Protein AF-A0AAU5L999-F1 (afdb_monomer_lite)

Sequence (104 aa):
MTNATIAAFVQALCGEKRGVDVAYRYWCGECSSRTAWLGESEGERQQVEHYAKRHPGIPPGGQVEVGRRLDAGRGWLAPAAAALVLLIVVVAVVAVVAVVTRYR

pLDDT: mean 78.15, std 15.19, range [43.97, 93.44]

Foldseek 3Di:
DDPVVVVVVVVLLVPDPPPQPKWKKWAAPVDRDIDDRHPPVVRVVVQVVCCVVPPNPDPGDTDMDIDTPPVPPPPPPSVVVVVVVVVVVVVVVVVVVVVVVVVD

Secondary structure (DSSP, 8-state):
--HHHHHHHHHHHT------EEEEEEBPSSSS-B--SB-HHHHHHHHHHHHHHHSTTPPP---EEEEEE--TTSTTHHHHHHHHHHHHHHHHHHHHHHHHHH--

Structure (mmCIF, N/CA/C/O backbone):
data_AF-A0AAU5L999-F1
#
_entry.id   AF-A0AAU5L999-F1
#
loop_
_atom_site.group_PDB
_atom_site.id
_atom_site.type_symbol
_atom_site.label_atom_id
_atom_site.label_alt_id
_atom_site.label_comp_id
_atom_site.label_asym_id
_atom_site.label_entity_id
_atom_site.label_seq_id
_atom_site.pdbx_PDB_ins_code
_atom_site.Cartn_x
_atom_site.Cartn_y
_atom_site.Cartn_z
_atom_site.occupancy
_atom_site.B_iso_or_equiv
_atom_site.auth_seq_id
_atom_site.auth_comp_id
_atom_site.auth_asym_id
_atom_site.auth_atom_id
_atom_site.pdbx_PDB_model_num
ATOM 1 N N . MET A 1 1 ? 38.661 1.573 -21.862 1.00 49.78 1 MET A N 1
ATOM 2 C CA . MET A 1 1 ? 37.313 1.605 -21.254 1.00 49.78 1 MET A CA 1
ATOM 3 C C . MET A 1 1 ? 37.306 0.524 -20.189 1.00 49.78 1 MET A C 1
ATOM 5 O O . MET A 1 1 ? 37.479 -0.636 -20.529 1.00 49.78 1 MET A O 1
ATOM 9 N N . THR A 1 2 ? 37.358 0.910 -18.917 1.00 53.41 2 THR A N 1
ATOM 10 C CA . THR A 1 2 ? 37.724 0.016 -17.809 1.00 53.41 2 THR A CA 1
ATOM 11 C C . THR A 1 2 ? 36.579 -0.931 -17.442 1.00 53.41 2 THR A C 1
ATOM 13 O O . THR A 1 2 ? 35.407 -0.589 -17.595 1.00 53.41 2 THR A O 1
ATOM 16 N N . ASN A 1 3 ? 36.917 -2.107 -16.898 1.00 61.62 3 ASN A N 1
ATOM 17 C CA . ASN A 1 3 ? 35.965 -3.088 -16.350 1.00 61.62 3 ASN A CA 1
ATOM 18 C C . ASN A 1 3 ? 34.938 -2.466 -15.382 1.00 61.62 3 ASN A C 1
ATOM 20 O O . ASN A 1 3 ? 33.831 -2.979 -15.246 1.00 61.62 3 ASN A O 1
ATOM 24 N N . ALA A 1 4 ? 35.275 -1.331 -14.763 1.00 62.22 4 ALA A N 1
ATOM 25 C CA . ALA A 1 4 ? 34.388 -0.55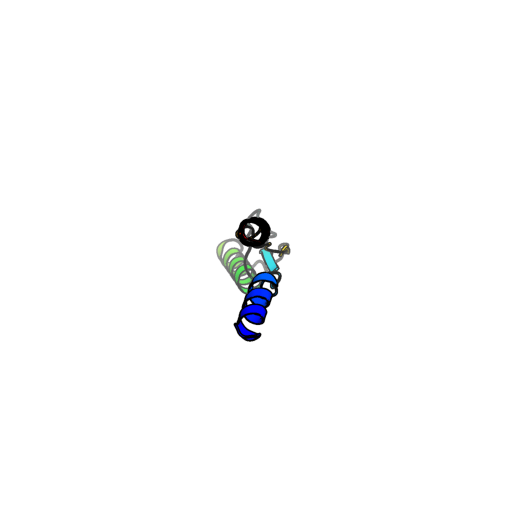5 -13.903 1.00 62.22 4 ALA A CA 1
ATOM 26 C C . ALA A 1 4 ? 33.154 0.011 -14.635 1.00 62.22 4 ALA A C 1
ATOM 28 O O . ALA A 1 4 ? 32.068 0.022 -14.065 1.00 62.22 4 ALA A O 1
ATOM 29 N N . THR A 1 5 ? 33.276 0.434 -15.899 1.00 67.12 5 THR A N 1
ATOM 30 C CA . THR A 1 5 ? 32.142 0.971 -16.675 1.00 67.12 5 THR A CA 1
ATOM 31 C C . THR A 1 5 ? 31.154 -0.132 -17.052 1.00 67.12 5 THR A C 1
ATOM 33 O O . THR A 1 5 ? 29.944 0.065 -16.974 1.00 67.12 5 THR A O 1
ATOM 36 N N . ILE A 1 6 ? 31.665 -1.317 -17.403 1.00 61.84 6 ILE A N 1
ATOM 37 C CA . ILE A 1 6 ? 30.838 -2.495 -17.697 1.00 61.84 6 ILE A CA 1
ATOM 38 C C . ILE A 1 6 ? 30.167 -2.994 -16.412 1.00 61.84 6 ILE A C 1
ATOM 40 O O . ILE A 1 6 ? 28.977 -3.287 -16.426 1.00 61.84 6 ILE A O 1
ATOM 44 N N . ALA A 1 7 ? 30.885 -3.019 -15.285 1.00 58.06 7 ALA A N 1
ATOM 45 C CA . ALA A 1 7 ? 30.323 -3.403 -13.990 1.00 58.06 7 ALA A CA 1
ATOM 46 C C . ALA A 1 7 ? 29.201 -2.455 -13.529 1.00 58.06 7 ALA A C 1
ATOM 48 O O . ALA A 1 7 ? 28.155 -2.927 -13.087 1.00 58.06 7 ALA A O 1
ATOM 49 N N . ALA A 1 8 ? 29.371 -1.140 -13.700 1.00 60.41 8 ALA A N 1
ATOM 50 C CA . ALA A 1 8 ? 28.335 -0.152 -13.396 1.00 60.41 8 ALA A CA 1
ATOM 51 C C . ALA A 1 8 ? 27.107 -0.297 -14.315 1.00 60.41 8 ALA A C 1
ATOM 53 O O . ALA A 1 8 ? 25.971 -0.183 -13.857 1.00 60.41 8 ALA A O 1
ATOM 54 N N . PHE A 1 9 ? 27.318 -0.614 -15.597 1.00 63.56 9 PHE A N 1
ATOM 55 C CA . PHE A 1 9 ? 26.234 -0.897 -16.539 1.00 63.56 9 PHE A CA 1
ATOM 56 C C . PHE A 1 9 ? 25.476 -2.182 -16.172 1.00 63.56 9 PHE A C 1
ATOM 58 O O . PHE A 1 9 ? 24.249 -2.196 -16.163 1.00 63.56 9 PHE A O 1
ATOM 65 N N . VAL A 1 10 ? 26.185 -3.243 -15.778 1.00 63.50 10 VAL A N 1
ATOM 66 C CA . VAL A 1 10 ? 25.569 -4.493 -15.304 1.00 63.50 10 VAL A CA 1
ATOM 67 C C . VAL A 1 10 ? 24.812 -4.280 -13.990 1.00 63.50 10 VAL A C 1
ATOM 69 O O . VAL A 1 10 ? 23.719 -4.812 -13.839 1.00 63.50 10 VAL A O 1
ATOM 72 N N . GLN A 1 11 ? 25.319 -3.461 -13.065 1.00 62.66 11 GLN A N 1
ATOM 73 C CA . GLN A 1 11 ? 24.592 -3.089 -11.842 1.00 62.66 11 GLN A CA 1
ATOM 74 C C . GLN A 1 11 ? 23.332 -2.264 -12.139 1.00 62.66 11 GLN A C 1
ATOM 76 O O . GLN A 1 11 ? 22.303 -2.489 -11.506 1.00 62.66 11 GLN A O 1
ATOM 81 N N . ALA A 1 12 ? 23.375 -1.380 -13.140 1.00 58.81 12 ALA A N 1
ATOM 82 C CA . ALA A 1 12 ? 22.200 -0.643 -13.606 1.00 58.81 12 ALA A CA 1
ATOM 83 C C . ALA A 1 12 ? 21.150 -1.555 -14.278 1.00 58.81 12 ALA A C 1
ATOM 85 O O . ALA A 1 12 ? 19.952 -1.302 -14.155 1.00 58.81 12 ALA A O 1
ATOM 86 N N . LEU A 1 13 ? 21.577 -2.631 -14.952 1.00 60.56 13 LEU A N 1
ATOM 87 C CA . LEU A 1 13 ? 20.689 -3.633 -15.559 1.00 60.56 13 LEU A CA 1
ATOM 88 C C . LEU A 1 13 ? 20.130 -4.642 -14.547 1.00 60.56 13 LEU A C 1
ATOM 90 O O . LEU A 1 13 ? 18.973 -5.042 -14.655 1.00 60.56 13 LEU A O 1
ATOM 94 N N . CYS A 1 14 ? 20.914 -5.022 -13.538 1.00 55.16 14 CYS A N 1
ATOM 95 C CA . CYS A 1 14 ? 20.515 -5.947 -12.473 1.00 55.16 14 CYS A CA 1
ATOM 96 C C . CYS A 1 14 ? 19.656 -5.296 -11.384 1.00 55.16 14 CYS A C 1
ATOM 98 O O . CYS A 1 14 ? 19.595 -5.844 -10.286 1.00 55.16 14 CYS A O 1
ATOM 100 N N . GLY A 1 15 ? 19.005 -4.171 -11.715 1.00 48.38 15 GLY A N 1
ATOM 101 C CA . GLY A 1 15 ? 17.873 -3.563 -11.024 1.00 48.38 15 GLY A CA 1
ATOM 102 C C . GLY A 1 15 ? 17.792 -3.910 -9.549 1.00 48.38 15 GLY A C 1
ATOM 103 O O . GLY A 1 15 ? 17.256 -4.966 -9.217 1.00 48.38 15 GLY A O 1
ATOM 104 N N . GLU A 1 16 ? 18.327 -3.001 -8.725 1.00 50.75 16 GLU A N 1
ATOM 105 C CA . GLU A 1 16 ? 18.056 -2.808 -7.298 1.00 50.75 16 GLU A CA 1
ATOM 106 C C . GLU A 1 16 ? 17.108 -3.860 -6.731 1.00 50.75 16 GLU A C 1
ATOM 108 O O . GLU A 1 16 ? 15.937 -3.897 -7.120 1.00 50.75 16 GLU A O 1
ATOM 113 N N . LYS A 1 17 ? 17.622 -4.716 -5.837 1.00 43.97 17 LYS A N 1
ATOM 114 C CA . LYS A 1 17 ? 16.831 -5.700 -5.096 1.00 43.97 17 LYS A CA 1
ATOM 115 C C . LYS A 1 17 ? 15.519 -5.046 -4.679 1.00 43.97 17 LYS A C 1
ATOM 117 O O . LYS A 1 17 ? 15.504 -4.266 -3.734 1.00 43.97 17 LYS A O 1
ATOM 122 N N . ARG A 1 18 ? 14.439 -5.335 -5.410 1.00 47.62 18 ARG A N 1
ATOM 123 C CA . ARG A 1 18 ? 13.116 -4.822 -5.078 1.00 47.62 18 ARG A CA 1
ATOM 124 C C . ARG A 1 18 ? 12.761 -5.470 -3.757 1.00 47.62 18 ARG A C 1
ATOM 126 O O . ARG A 1 18 ? 12.371 -6.638 -3.725 1.00 47.62 18 ARG A O 1
ATOM 133 N N . GLY A 1 19 ? 12.984 -4.728 -2.674 1.00 45.47 19 GLY A N 1
ATOM 134 C CA . GLY A 1 19 ? 12.293 -4.965 -1.427 1.00 45.47 19 GLY A CA 1
ATOM 135 C C . GLY A 1 19 ? 10.828 -5.061 -1.803 1.00 45.47 19 GLY A C 1
ATOM 136 O O . GLY A 1 19 ? 10.280 -4.174 -2.450 1.00 45.47 19 GLY A O 1
ATOM 137 N N . VAL A 1 20 ? 10.232 -6.216 -1.548 1.00 55.03 20 VAL A N 1
ATOM 138 C CA . VAL A 1 20 ? 8.790 -6.334 -1.650 1.00 55.03 20 VAL A CA 1
ATOM 139 C C . VAL A 1 20 ? 8.258 -5.429 -0.551 1.00 55.03 20 VAL A C 1
ATOM 141 O O . VAL A 1 20 ? 8.307 -5.819 0.613 1.00 55.03 20 VAL A O 1
ATOM 144 N N . ASP A 1 21 ? 7.806 -4.229 -0.904 1.00 70.44 21 ASP A N 1
ATOM 145 C CA . ASP A 1 21 ? 7.165 -3.352 0.066 1.00 70.44 21 ASP A CA 1
ATOM 146 C C . ASP A 1 21 ? 5.837 -3.998 0.458 1.00 70.44 21 ASP A C 1
ATOM 148 O O . ASP A 1 21 ? 4.861 -4.037 -0.300 1.00 70.44 21 ASP A O 1
ATOM 152 N N . VAL A 1 22 ? 5.833 -4.611 1.638 1.00 81.06 22 VAL A N 1
ATOM 153 C CA . VAL A 1 22 ? 4.635 -5.183 2.240 1.00 81.06 22 VAL A CA 1
ATOM 154 C C . VAL A 1 22 ? 3.787 -4.022 2.742 1.00 81.06 22 VAL A C 1
ATOM 156 O O . VAL A 1 22 ? 4.259 -3.158 3.478 1.00 81.06 22 VAL A O 1
ATOM 159 N N . ALA A 1 23 ? 2.532 -3.990 2.315 1.00 89.00 23 ALA A N 1
ATOM 160 C CA . ALA A 1 23 ? 1.555 -3.008 2.741 1.00 89.00 23 ALA A CA 1
ATOM 161 C C . ALA A 1 23 ? 0.400 -3.706 3.454 1.00 89.00 23 ALA A C 1
ATOM 163 O O . ALA A 1 23 ? -0.041 -4.788 3.073 1.00 89.00 23 ALA A O 1
ATOM 164 N N . TYR A 1 24 ? -0.119 -3.035 4.466 1.00 89.69 24 TYR A N 1
ATOM 165 C CA . TYR A 1 24 ? -1.163 -3.507 5.349 1.00 89.69 24 TYR A CA 1
ATOM 166 C C . TYR A 1 24 ? -2.392 -2.625 5.174 1.00 89.69 24 TYR A C 1
ATOM 168 O O . TYR A 1 24 ? -2.297 -1.414 4.932 1.00 89.69 24 TYR A O 1
ATOM 176 N N . ARG A 1 25 ? -3.562 -3.241 5.279 1.00 90.94 25 ARG A N 1
ATOM 177 C CA . ARG A 1 25 ? -4.852 -2.560 5.274 1.00 90.94 25 ARG A CA 1
ATOM 178 C C . ARG A 1 25 ? -5.682 -3.099 6.426 1.00 90.94 25 ARG A C 1
ATOM 180 O O . ARG A 1 25 ? -5.997 -4.283 6.473 1.00 90.94 25 ARG A O 1
ATOM 187 N N . TYR A 1 26 ? -6.054 -2.207 7.328 1.00 91.12 26 TYR A N 1
ATOM 188 C CA . TYR A 1 26 ? -6.802 -2.532 8.531 1.00 91.12 26 TYR A CA 1
ATOM 189 C C . TYR A 1 26 ? -8.272 -2.192 8.315 1.00 91.12 26 TYR A 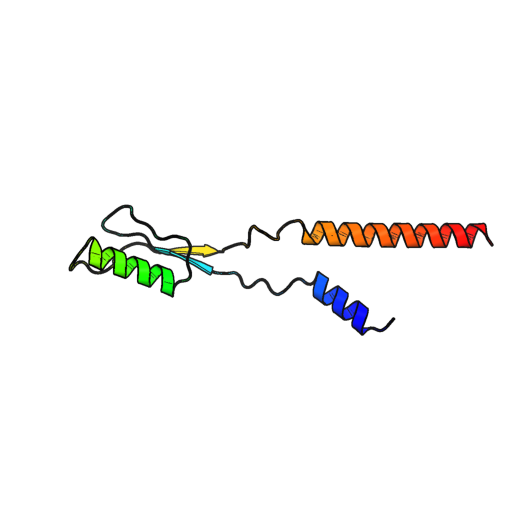C 1
ATOM 191 O O . TYR A 1 26 ? -8.612 -1.090 7.874 1.00 91.12 26 TYR A O 1
ATOM 199 N N . TRP A 1 27 ? -9.143 -3.141 8.625 1.00 92.62 27 TRP A N 1
ATOM 200 C CA . TRP A 1 27 ? -10.591 -2.991 8.617 1.00 92.62 27 TRP A CA 1
ATOM 201 C C . TRP A 1 27 ? -11.090 -2.736 10.031 1.00 92.62 27 TRP A C 1
ATOM 203 O O . TRP A 1 27 ? -10.530 -3.247 10.999 1.00 92.62 27 TRP A O 1
ATOM 213 N N . CYS A 1 28 ? -12.147 -1.946 10.168 1.00 92.44 28 CYS A N 1
ATOM 214 C CA . CYS A 1 28 ? -12.881 -1.856 11.421 1.00 92.44 28 CYS A CA 1
ATOM 215 C C . CYS A 1 28 ? -13.833 -3.059 11.540 1.00 92.44 28 CYS A C 1
ATOM 217 O O . CYS A 1 28 ? -14.434 -3.475 10.552 1.00 92.44 28 CYS A O 1
ATOM 219 N N . GLY A 1 29 ? -13.939 -3.651 12.733 1.00 89.25 29 GLY A N 1
ATOM 220 C CA . GLY A 1 29 ? -14.875 -4.752 12.997 1.00 89.25 29 GLY A CA 1
ATOM 221 C C . GLY A 1 29 ? -16.312 -4.272 13.216 1.00 89.25 29 GLY A C 1
ATOM 222 O O . GLY A 1 29 ? -17.254 -5.001 12.931 1.00 89.25 29 GLY A O 1
ATOM 223 N N . GLU A 1 30 ? -16.473 -3.023 13.658 1.00 90.00 30 GLU A N 1
ATOM 224 C CA . GLU A 1 30 ? -17.770 -2.437 14.025 1.00 90.00 30 GLU A CA 1
ATOM 225 C C . GLU A 1 30 ? -18.418 -1.638 12.885 1.00 90.00 30 GLU A C 1
ATOM 227 O O . GLU A 1 30 ? -19.617 -1.358 12.896 1.00 90.00 30 GLU A O 1
ATOM 232 N N . CYS A 1 31 ? -17.634 -1.224 11.888 1.00 88.44 31 CYS A N 1
ATOM 233 C CA . CYS A 1 31 ? -18.134 -0.494 10.730 1.00 88.44 31 CYS A CA 1
ATOM 234 C C . CYS A 1 31 ? -17.319 -0.805 9.472 1.00 88.44 31 CYS A C 1
ATOM 236 O O . CYS A 1 31 ? -16.205 -1.307 9.534 1.00 88.44 31 CYS A O 1
ATOM 238 N N . SER A 1 32 ? -17.831 -0.432 8.300 1.00 87.31 32 SER A N 1
ATOM 239 C CA . SER A 1 32 ? -17.165 -0.671 7.010 1.00 87.31 32 SER A CA 1
ATOM 240 C C . SER A 1 32 ? -15.974 0.264 6.723 1.00 87.31 32 SER A C 1
ATOM 242 O O . SER A 1 32 ? -15.586 0.436 5.565 1.00 87.31 32 SER A O 1
ATOM 244 N N . SER A 1 33 ? -15.426 0.927 7.746 1.00 88.31 33 SER A N 1
ATOM 245 C CA . SER A 1 33 ? -14.246 1.787 7.616 1.00 88.31 33 SER A CA 1
ATOM 246 C C . SER A 1 33 ? -12.989 0.942 7.414 1.00 88.31 33 SER A C 1
ATOM 248 O O . SER A 1 33 ? -12.824 -0.103 8.042 1.00 88.31 33 SER A O 1
ATOM 250 N N . ARG A 1 34 ? -12.082 1.409 6.552 1.00 90.31 34 ARG A N 1
ATOM 251 C CA . ARG A 1 34 ? -10.813 0.736 6.248 1.00 90.31 34 ARG A CA 1
ATOM 252 C C . ARG A 1 34 ? -9.700 1.742 5.985 1.00 90.31 34 ARG A C 1
ATOM 254 O O . ARG A 1 34 ? -9.952 2.792 5.390 1.00 90.31 34 ARG A O 1
ATOM 261 N N . THR A 1 35 ? -8.478 1.418 6.397 1.00 89.50 35 THR A N 1
ATOM 262 C CA . THR A 1 35 ? -7.305 2.270 6.160 1.00 89.50 35 THR A CA 1
ATOM 263 C C . THR A 1 35 ? -6.850 2.198 4.701 1.00 89.50 35 THR A C 1
ATOM 265 O O . THR A 1 35 ? -7.168 1.265 3.953 1.00 89.50 35 THR A O 1
ATOM 268 N N . ALA A 1 36 ? -6.059 3.183 4.272 1.00 88.25 36 ALA A N 1
ATOM 269 C CA . ALA A 1 36 ? -5.290 3.047 3.040 1.00 88.25 36 ALA A CA 1
ATOM 270 C C . ALA A 1 36 ? -4.263 1.898 3.163 1.00 88.25 36 ALA A C 1
ATOM 272 O O . ALA A 1 36 ? -4.002 1.398 4.257 1.00 88.25 36 ALA A O 1
ATOM 273 N N . TRP A 1 37 ? -3.676 1.486 2.033 1.00 88.00 37 TRP A N 1
ATOM 274 C CA . TRP A 1 37 ? -2.531 0.567 2.025 1.00 88.00 37 TRP A CA 1
ATOM 275 C C . TRP A 1 37 ? -1.296 1.286 2.573 1.00 88.00 37 TRP A C 1
ATOM 277 O O . TRP A 1 37 ? -0.684 2.093 1.859 1.00 88.00 37 TRP A O 1
ATOM 287 N N . LEU A 1 38 ? -0.968 1.000 3.830 1.00 87.38 38 LEU A N 1
ATOM 288 C CA . LEU A 1 38 ? 0.049 1.676 4.636 1.00 87.38 38 LEU A CA 1
ATOM 289 C C . LEU A 1 38 ? 1.073 0.664 5.162 1.00 87.38 38 LEU A C 1
ATOM 291 O O . LEU A 1 38 ? 0.869 -0.541 5.053 1.00 87.38 38 LEU A O 1
ATOM 295 N N . GLY A 1 39 ? 2.179 1.140 5.731 1.00 86.69 39 GLY A N 1
ATOM 296 C CA . GLY A 1 39 ? 3.031 0.276 6.551 1.00 86.69 39 GLY A CA 1
ATOM 297 C C . GLY A 1 39 ? 2.282 -0.192 7.802 1.00 86.69 39 GLY A C 1
ATOM 298 O O . GLY A 1 39 ? 1.338 0.471 8.234 1.00 86.69 39 GLY A O 1
ATOM 299 N N . GLU A 1 40 ? 2.718 -1.309 8.382 1.00 87.44 40 GLU A N 1
ATOM 300 C CA . GLU A 1 40 ? 2.074 -1.958 9.535 1.00 87.44 40 GLU A CA 1
ATOM 301 C C . GLU A 1 40 ? 1.776 -0.970 10.671 1.00 87.44 40 GLU A C 1
ATOM 303 O O . GLU A 1 40 ? 0.618 -0.728 11.003 1.00 87.44 40 GLU A O 1
ATOM 308 N N . SER A 1 41 ? 2.810 -0.287 11.172 1.00 88.19 41 SER A N 1
ATOM 309 C CA . SER A 1 41 ? 2.689 0.630 12.312 1.00 88.19 41 SER A CA 1
ATOM 310 C C . SER A 1 41 ? 1.779 1.831 12.044 1.00 88.19 41 SER A C 1
ATOM 312 O O . SER A 1 41 ? 1.083 2.301 12.941 1.00 88.19 41 SER A O 1
ATOM 314 N N . GLU A 1 42 ? 1.766 2.350 10.813 1.00 89.88 42 GLU A N 1
ATOM 315 C CA . GLU A 1 42 ? 0.912 3.490 10.461 1.00 89.88 42 GLU A CA 1
ATOM 316 C C . GLU A 1 42 ? -0.551 3.059 10.302 1.00 89.88 42 GLU A C 1
ATOM 318 O O . GLU A 1 42 ? -1.458 3.769 10.738 1.00 89.88 42 GLU A O 1
ATOM 323 N N . GLY A 1 43 ? -0.787 1.883 9.712 1.00 89.69 43 GLY A N 1
ATOM 324 C CA . GLY A 1 43 ? -2.124 1.309 9.595 1.00 89.69 43 GLY A CA 1
ATOM 325 C C . GLY A 1 43 ? -2.728 0.961 10.957 1.00 89.69 43 GLY A C 1
ATOM 326 O O . GLY A 1 43 ? -3.881 1.309 11.210 1.00 89.69 43 GLY A O 1
ATOM 327 N N . GLU A 1 44 ? -1.937 0.371 11.857 1.00 90.75 44 GLU A N 1
ATOM 328 C CA . GLU A 1 44 ? -2.349 0.080 13.234 1.00 90.75 44 GLU A CA 1
ATOM 329 C C . GLU A 1 44 ? -2.695 1.368 13.991 1.00 90.75 44 GLU A C 1
ATOM 331 O O . GLU A 1 44 ? -3.782 1.483 14.563 1.00 90.75 44 GLU A O 1
ATOM 336 N N . ARG A 1 45 ? -1.830 2.390 13.926 1.00 92.88 45 ARG A N 1
ATOM 337 C CA . ARG A 1 45 ? -2.086 3.688 14.566 1.00 92.88 45 ARG A CA 1
ATOM 338 C C . ARG A 1 45 ? -3.402 4.309 14.095 1.00 92.88 45 ARG A C 1
ATOM 340 O O . ARG A 1 45 ? -4.189 4.768 14.923 1.00 92.88 45 ARG A O 1
ATOM 347 N N . GLN A 1 46 ? -3.666 4.295 12.787 1.00 92.44 46 GLN A N 1
ATOM 348 C CA . GLN A 1 46 ? -4.924 4.808 12.236 1.00 92.44 46 GLN A CA 1
ATOM 349 C C . GLN A 1 46 ? -6.138 3.975 12.661 1.00 92.44 46 GLN A C 1
ATOM 351 O O . GLN A 1 46 ? -7.209 4.541 12.888 1.00 92.44 46 GLN A O 1
ATOM 356 N N . GLN A 1 47 ? -5.994 2.653 12.803 1.00 91.62 47 GLN A N 1
ATOM 357 C CA . GLN A 1 47 ? -7.066 1.795 13.308 1.00 91.62 47 GLN A CA 1
ATOM 358 C C . GLN A 1 47 ? -7.395 2.130 14.770 1.00 91.62 47 GLN A C 1
ATOM 360 O O . GLN A 1 47 ? -8.566 2.324 15.097 1.00 91.62 47 GLN A O 1
ATOM 365 N N . VAL A 1 48 ? -6.384 2.277 15.634 1.00 92.06 48 VAL A N 1
ATOM 366 C CA . VAL A 1 48 ? -6.582 2.649 17.047 1.00 92.06 48 VAL A CA 1
ATOM 367 C C . VAL A 1 48 ? -7.209 4.036 17.169 1.00 92.06 48 VAL A C 1
ATOM 369 O O . VAL A 1 48 ? -8.172 4.213 17.915 1.00 92.06 48 VAL A O 1
ATOM 372 N N . GLU A 1 49 ? -6.724 5.019 16.409 1.00 92.94 49 GLU A N 1
ATOM 373 C CA . GLU A 1 49 ? -7.286 6.373 16.416 1.00 92.94 49 GLU A CA 1
ATOM 374 C C . GLU A 1 49 ? -8.748 6.385 15.942 1.00 92.94 49 GLU A C 1
ATOM 376 O O . GLU A 1 49 ? -9.591 7.085 16.509 1.00 92.94 49 GLU A O 1
ATOM 381 N N . HIS A 1 50 ? -9.072 5.581 14.926 1.00 93.44 50 HIS A N 1
ATOM 382 C CA . HIS A 1 50 ? -10.444 5.403 14.472 1.00 93.44 50 HIS A CA 1
ATOM 383 C C . HIS A 1 50 ? -11.332 4.816 15.577 1.00 93.44 50 HIS A C 1
ATOM 385 O O . HIS A 1 50 ? -12.398 5.373 15.846 1.00 93.44 50 HIS A O 1
ATOM 391 N N . TYR A 1 51 ? -10.889 3.745 16.244 1.00 92.12 51 TYR A N 1
ATOM 392 C CA . TYR A 1 51 ? -11.621 3.137 17.360 1.00 92.12 51 TYR A CA 1
ATOM 393 C C . TYR A 1 51 ? -11.811 4.125 18.516 1.00 92.12 51 TYR A C 1
ATOM 395 O O . TYR A 1 51 ? -12.932 4.300 18.979 1.00 92.12 51 TYR A O 1
ATOM 403 N N . ALA A 1 52 ? -10.778 4.874 18.907 1.00 92.50 52 ALA A N 1
ATOM 404 C CA . ALA A 1 52 ? -10.884 5.876 19.969 1.00 92.50 52 ALA A CA 1
ATOM 405 C C . ALA A 1 52 ? -11.929 6.969 19.670 1.00 92.50 52 ALA A C 1
ATOM 407 O O . ALA A 1 52 ? -12.597 7.455 20.581 1.00 92.50 52 ALA A O 1
ATOM 408 N N . LYS A 1 53 ? -12.092 7.350 18.395 1.00 93.44 53 LYS A N 1
ATOM 409 C CA . LYS A 1 53 ? -13.034 8.399 17.972 1.00 93.44 53 LYS A CA 1
ATOM 410 C C . LYS A 1 53 ? -14.452 7.892 17.712 1.00 93.44 53 LYS A C 1
ATOM 412 O O . LYS A 1 53 ? -15.408 8.615 17.972 1.00 93.44 53 LYS A O 1
ATOM 417 N N . ARG A 1 54 ? -14.596 6.705 17.116 1.00 90.94 54 ARG A N 1
ATOM 418 C CA . ARG A 1 54 ? -15.885 6.173 16.631 1.00 90.94 54 ARG A CA 1
ATOM 419 C C . ARG A 1 54 ? -16.473 5.091 17.533 1.00 90.94 54 ARG A C 1
ATOM 421 O O . ARG A 1 54 ? -17.687 4.918 17.529 1.00 90.94 54 ARG A O 1
ATOM 428 N N . HIS A 1 55 ? -15.632 4.399 18.295 1.00 90.69 55 HIS A N 1
ATOM 429 C CA . HIS A 1 55 ? -15.984 3.234 19.106 1.00 90.69 55 HIS A CA 1
ATOM 430 C C . HIS A 1 55 ? -15.318 3.305 20.495 1.00 90.69 55 HIS A C 1
ATOM 432 O O . HIS A 1 55 ? -14.505 2.444 20.844 1.00 90.69 55 HIS A O 1
ATOM 438 N N . PRO A 1 56 ? -15.620 4.342 21.302 1.00 87.81 56 PRO A N 1
ATOM 439 C CA . PRO A 1 56 ? -14.992 4.513 22.606 1.00 87.81 56 PRO A CA 1
ATOM 440 C C . PRO A 1 56 ? -15.294 3.317 23.519 1.00 87.81 56 PRO A C 1
ATOM 442 O O . PRO A 1 56 ? -16.447 2.932 23.698 1.00 87.81 56 PRO A O 1
ATOM 445 N N . GLY A 1 57 ? -14.244 2.736 24.102 1.00 86.25 57 GLY A N 1
ATOM 446 C CA . GLY A 1 57 ? -14.345 1.598 25.022 1.00 86.25 57 GLY A CA 1
ATOM 447 C C . GLY A 1 57 ? -14.430 0.219 24.358 1.00 86.25 57 GLY A C 1
ATOM 448 O O . GLY A 1 57 ? -14.398 -0.779 25.073 1.00 86.25 57 GLY A O 1
ATOM 449 N N . ILE A 1 58 ? -14.486 0.141 23.024 1.00 86.31 58 ILE A N 1
ATOM 450 C CA . ILE A 1 58 ? -14.416 -1.131 22.295 1.00 86.31 58 ILE A CA 1
ATOM 451 C C . ILE A 1 58 ? -12.958 -1.373 21.878 1.00 86.31 58 ILE A C 1
ATOM 453 O O . ILE A 1 58 ? -12.354 -0.494 21.255 1.00 86.31 58 ILE A O 1
ATOM 457 N N . PRO A 1 59 ? -12.359 -2.530 22.210 1.00 83.75 59 PRO A N 1
ATOM 458 C CA . PRO A 1 59 ? -11.017 -2.853 21.750 1.00 83.75 59 PRO A CA 1
ATOM 459 C C . PRO A 1 59 ? -10.994 -3.067 20.223 1.00 83.75 59 PRO A C 1
ATOM 461 O O . PRO A 1 59 ? -11.969 -3.571 19.659 1.00 83.75 59 PRO A O 1
ATOM 464 N N . PRO A 1 60 ? -9.888 -2.728 19.535 1.00 83.88 60 PRO A N 1
ATOM 465 C CA . PRO A 1 60 ? -9.740 -2.997 18.109 1.00 83.88 60 PRO A CA 1
ATOM 466 C C . PRO A 1 60 ? -9.860 -4.500 17.831 1.00 83.88 60 PRO A C 1
ATOM 468 O O . PRO A 1 60 ? -9.090 -5.293 18.367 1.00 8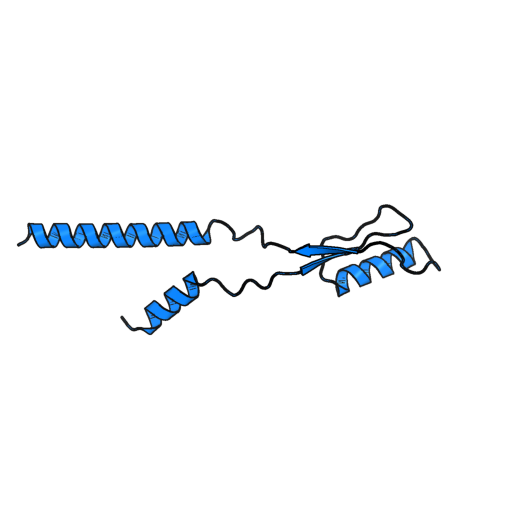3.88 60 PRO A O 1
ATOM 471 N N . GLY A 1 61 ? -10.829 -4.892 17.002 1.00 83.25 61 GLY A N 1
ATOM 472 C CA . GLY A 1 61 ? -11.127 -6.303 16.707 1.00 83.25 61 GLY A CA 1
ATOM 473 C C . GLY A 1 61 ? -11.347 -6.605 15.223 1.00 83.25 61 GLY A C 1
ATOM 474 O O . GLY A 1 61 ? -11.859 -7.665 14.878 1.00 83.25 61 GLY A O 1
ATOM 475 N N . GLY A 1 62 ? -11.023 -5.660 14.338 1.00 86.69 62 GLY A N 1
ATOM 476 C CA . GLY A 1 62 ? -11.243 -5.808 12.901 1.00 86.69 62 GLY A CA 1
ATOM 477 C C . GLY A 1 62 ? -10.184 -6.647 12.177 1.00 86.69 62 GLY A C 1
ATOM 478 O O . GLY A 1 62 ? -9.217 -7.124 12.766 1.00 86.69 62 GLY A O 1
ATOM 479 N N . GLN A 1 63 ? -10.379 -6.840 10.872 1.00 89.19 63 GLN A N 1
ATOM 480 C CA . GLN A 1 63 ? -9.535 -7.704 10.037 1.00 89.19 63 GLN A CA 1
ATOM 481 C C . GLN A 1 63 ? -8.325 -6.956 9.463 1.00 89.19 63 GLN A C 1
ATOM 483 O O . GLN A 1 63 ? -8.389 -5.750 9.226 1.00 89.19 63 GLN A O 1
ATOM 488 N N . VAL A 1 64 ? -7.237 -7.676 9.181 1.00 89.88 64 VAL A N 1
ATOM 489 C CA . VAL A 1 64 ? -6.036 -7.116 8.541 1.00 89.88 64 VAL A CA 1
ATOM 490 C C . VAL A 1 64 ? -5.776 -7.835 7.226 1.00 89.88 64 VAL A C 1
ATOM 492 O O . VAL A 1 64 ? -5.636 -9.055 7.185 1.00 89.88 64 VAL A O 1
ATOM 495 N N . GLU A 1 65 ? -5.696 -7.067 6.147 1.00 91.50 65 GLU A N 1
ATOM 496 C CA . GLU A 1 65 ? -5.241 -7.538 4.846 1.00 91.50 65 GLU A CA 1
ATOM 497 C C . GLU A 1 65 ? -3.758 -7.217 4.667 1.00 91.50 65 GLU A C 1
ATOM 499 O O . GLU A 1 65 ? -3.321 -6.085 4.893 1.00 91.50 65 GLU A O 1
ATOM 504 N N . VAL A 1 66 ? -2.996 -8.206 4.200 1.00 88.62 66 VAL A N 1
ATOM 505 C CA . VAL A 1 66 ? -1.580 -8.057 3.854 1.00 88.62 66 VAL A CA 1
ATOM 506 C C . VAL A 1 66 ? -1.438 -8.158 2.341 1.00 88.62 66 VAL A C 1
ATOM 508 O O . VAL A 1 66 ? -1.759 -9.177 1.732 1.00 88.62 66 VAL A O 1
ATOM 511 N N . GLY A 1 67 ? -0.965 -7.080 1.727 1.00 82.56 67 GLY A N 1
ATOM 512 C 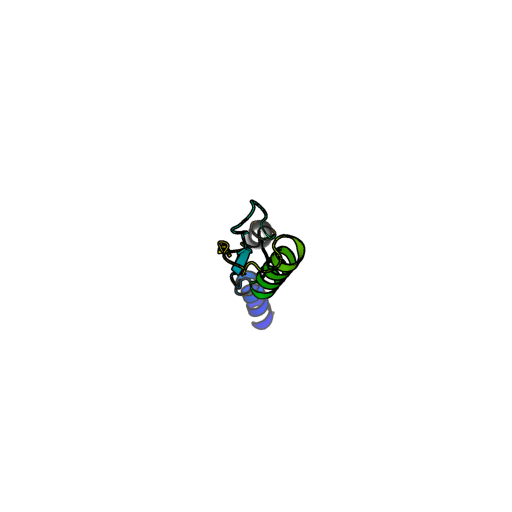CA . GLY A 1 67 ? -0.742 -6.965 0.294 1.00 82.56 67 GLY A CA 1
ATOM 513 C C . GLY A 1 67 ? 0.718 -6.663 -0.018 1.00 82.56 67 GLY A C 1
ATOM 514 O O . GLY A 1 67 ? 1.450 -6.095 0.786 1.00 82.56 67 GLY A O 1
ATOM 515 N N . ARG A 1 68 ? 1.159 -7.017 -1.225 1.00 73.56 68 ARG A N 1
ATOM 516 C CA . ARG A 1 68 ? 2.431 -6.518 -1.760 1.00 73.56 68 ARG A CA 1
ATOM 517 C C . ARG A 1 68 ? 2.144 -5.246 -2.545 1.00 73.56 68 ARG A C 1
ATOM 519 O O . ARG A 1 68 ? 1.383 -5.299 -3.513 1.00 73.56 68 ARG A O 1
ATOM 526 N N . ARG A 1 69 ? 2.773 -4.123 -2.187 1.00 64.44 69 ARG A N 1
ATOM 527 C CA . ARG A 1 69 ? 2.958 -3.039 -3.151 1.00 64.44 69 ARG A CA 1
ATOM 528 C C . ARG A 1 69 ? 3.957 -3.550 -4.173 1.00 64.44 69 ARG A C 1
ATOM 530 O O . ARG A 1 69 ? 5.160 -3.591 -3.957 1.00 64.44 69 ARG A O 1
ATOM 537 N N . LEU A 1 70 ? 3.431 -3.991 -5.306 1.00 54.38 70 LEU A N 1
ATOM 538 C CA . LEU A 1 70 ? 4.216 -3.944 -6.521 1.00 54.38 70 LEU A CA 1
ATOM 539 C C . LEU A 1 70 ? 4.308 -2.463 -6.857 1.00 54.38 70 LEU A C 1
ATOM 541 O O . LEU A 1 70 ? 3.272 -1.833 -7.066 1.00 54.38 70 LEU A O 1
ATOM 545 N N . ASP A 1 71 ? 5.513 -1.901 -6.859 1.00 56.41 71 ASP A N 1
ATOM 546 C CA . ASP A 1 71 ? 5.759 -0.563 -7.383 1.00 56.41 71 ASP A CA 1
ATOM 547 C C . ASP A 1 71 ? 5.238 -0.490 -8.822 1.00 56.41 71 ASP A C 1
ATOM 549 O O . ASP A 1 71 ? 5.936 -0.800 -9.790 1.00 56.41 71 ASP A O 1
ATOM 553 N N . ALA A 1 72 ? 3.977 -0.090 -8.978 1.00 52.78 72 ALA A N 1
ATOM 554 C CA . ALA A 1 72 ? 3.287 -0.048 -10.260 1.00 52.78 72 ALA A CA 1
ATOM 555 C C . ALA A 1 72 ? 3.873 1.025 -11.203 1.00 52.78 72 ALA A C 1
ATOM 557 O O . ALA A 1 72 ? 3.438 1.154 -12.342 1.00 52.78 72 ALA A O 1
ATOM 558 N N . GLY A 1 73 ? 4.877 1.787 -10.755 1.00 51.53 73 GLY A N 1
ATOM 559 C CA . GLY A 1 73 ? 5.458 2.915 -11.481 1.00 51.53 73 GLY A CA 1
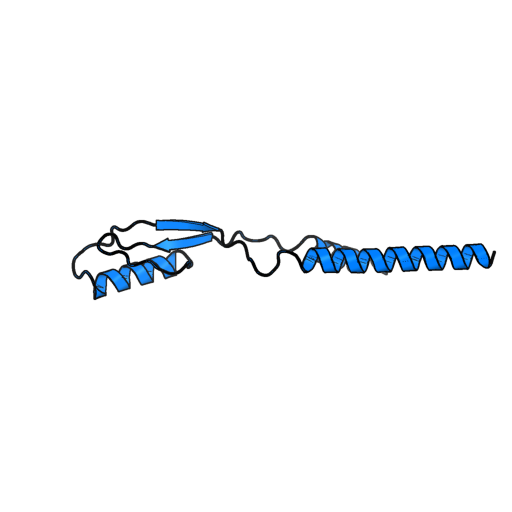ATOM 560 C C . GLY A 1 73 ? 6.715 2.624 -12.307 1.00 51.53 73 GLY A C 1
ATOM 561 O O . GLY A 1 73 ? 7.153 3.506 -13.038 1.00 51.53 73 GLY A O 1
ATOM 562 N N . ARG A 1 74 ? 7.330 1.433 -12.221 1.00 54.66 74 ARG A N 1
ATOM 563 C CA . ARG A 1 74 ? 8.641 1.170 -12.870 1.00 54.66 74 ARG A CA 1
ATOM 564 C C . ARG A 1 74 ? 8.650 0.010 -13.879 1.00 54.66 74 ARG A C 1
ATOM 566 O O . ARG A 1 74 ? 9.693 -0.289 -14.450 1.00 54.66 74 ARG A O 1
ATOM 573 N N . GLY A 1 75 ? 7.506 -0.638 -14.107 1.00 57.34 75 GLY A N 1
ATOM 574 C CA . GLY A 1 75 ? 7.435 -1.984 -14.695 1.00 57.34 75 GLY A CA 1
ATOM 575 C C . GLY A 1 75 ? 7.791 -2.146 -16.181 1.00 57.34 75 GLY A C 1
ATOM 576 O O . GLY A 1 75 ? 8.059 -3.270 -16.589 1.00 57.34 75 GLY A O 1
ATOM 577 N N . TRP A 1 76 ? 7.825 -1.080 -16.993 1.00 58.34 76 TRP A N 1
ATOM 578 C CA . TRP A 1 76 ? 8.021 -1.217 -18.452 1.00 58.34 76 TRP A CA 1
ATOM 579 C C . TRP A 1 76 ? 9.042 -0.256 -19.079 1.00 58.34 76 TRP A C 1
ATOM 581 O O . TRP A 1 76 ? 9.660 -0.592 -20.087 1.00 58.34 76 TRP A O 1
ATOM 591 N N . LEU A 1 77 ? 9.284 0.909 -18.473 1.00 59.53 77 LEU A N 1
ATOM 592 C CA . LEU A 1 77 ? 10.216 1.900 -19.026 1.00 59.53 77 LEU A CA 1
ATOM 593 C C . LEU A 1 77 ? 11.677 1.442 -18.941 1.00 59.53 77 LEU A C 1
ATOM 595 O O . LEU A 1 77 ? 12.457 1.693 -19.855 1.00 59.53 77 LEU A O 1
ATOM 599 N N . ALA A 1 78 ? 12.042 0.734 -17.870 1.00 65.19 78 ALA A N 1
ATOM 600 C CA . ALA A 1 78 ? 13.396 0.220 -17.685 1.00 65.19 78 ALA A CA 1
ATOM 601 C C . ALA A 1 78 ? 13.801 -0.816 -18.759 1.00 65.19 78 ALA A C 1
ATOM 603 O O . ALA A 1 78 ? 14.832 -0.609 -19.405 1.00 65.19 78 ALA A O 1
ATOM 604 N N . PRO A 1 79 ? 13.017 -1.884 -19.031 1.00 69.12 79 PRO A N 1
ATOM 605 C CA . PRO A 1 79 ? 13.367 -2.818 -20.101 1.00 69.12 79 PRO A CA 1
ATOM 606 C C . PRO A 1 79 ? 13.293 -2.179 -21.495 1.00 69.12 79 PRO A C 1
ATOM 608 O O . PRO A 1 79 ? 14.128 -2.490 -22.341 1.00 69.12 79 PRO A O 1
ATOM 611 N N . ALA A 1 80 ? 12.358 -1.252 -21.736 1.00 74.00 80 ALA A N 1
ATOM 612 C CA . ALA A 1 80 ? 12.256 -0.551 -23.017 1.00 74.00 80 ALA A CA 1
ATOM 613 C C . ALA A 1 80 ? 13.499 0.311 -23.312 1.00 74.00 80 ALA A C 1
ATOM 615 O O . ALA A 1 80 ? 14.041 0.260 -24.417 1.00 74.00 80 ALA A O 1
ATOM 616 N N . ALA A 1 81 ? 13.997 1.052 -22.317 1.00 75.81 81 ALA A N 1
ATOM 617 C CA . ALA A 1 81 ? 15.219 1.842 -22.457 1.00 75.81 81 ALA A CA 1
ATOM 618 C C . ALA A 1 81 ? 16.452 0.952 -22.694 1.00 75.81 81 ALA A C 1
ATOM 620 O O . ALA A 1 81 ? 17.264 1.249 -23.570 1.00 75.81 81 ALA A O 1
ATOM 621 N N . ALA A 1 82 ? 16.567 -0.169 -21.973 1.00 79.25 82 ALA A N 1
ATOM 622 C CA . ALA A 1 82 ? 17.656 -1.125 -22.170 1.00 79.25 82 ALA A CA 1
ATOM 623 C C . ALA A 1 82 ? 17.638 -1.746 -23.581 1.00 79.25 82 ALA A C 1
ATOM 625 O O . ALA A 1 82 ? 18.681 -1.829 -24.232 1.00 79.25 82 ALA A O 1
ATOM 626 N N . ALA A 1 83 ? 16.458 -2.123 -24.085 1.00 81.75 83 ALA A N 1
ATOM 627 C CA . ALA A 1 83 ? 16.296 -2.666 -25.433 1.00 81.75 83 ALA A CA 1
ATOM 628 C C . ALA A 1 83 ? 16.662 -1.645 -26.523 1.00 81.75 83 ALA A C 1
ATOM 630 O O . ALA A 1 83 ? 17.329 -1.998 -27.495 1.00 81.75 83 ALA A O 1
ATOM 631 N N . LEU A 1 84 ? 16.282 -0.374 -26.349 1.00 83.25 84 LEU A N 1
ATOM 632 C CA . LEU A 1 84 ? 16.623 0.695 -27.290 1.00 83.25 84 LEU A CA 1
ATOM 633 C C . LEU A 1 84 ? 18.136 0.944 -27.352 1.00 83.25 84 LEU A C 1
ATOM 635 O O . LEU A 1 84 ? 18.698 1.053 -28.440 1.00 83.25 84 LEU A O 1
ATOM 639 N N . VAL A 1 85 ? 18.809 0.990 -26.198 1.00 86.81 85 VAL A N 1
ATOM 640 C CA . VAL A 1 85 ? 20.273 1.140 -26.141 1.00 86.81 85 VAL A CA 1
ATOM 641 C C . VAL A 1 85 ? 20.962 -0.043 -26.820 1.00 86.81 85 VAL A C 1
ATOM 643 O O . VAL A 1 85 ? 21.868 0.163 -27.628 1.00 86.81 85 VAL A O 1
ATOM 646 N N . LEU A 1 86 ? 20.506 -1.273 -26.558 1.00 88.25 86 LEU A N 1
ATOM 647 C CA . LEU A 1 86 ? 21.041 -2.468 -27.211 1.00 88.25 86 LEU A CA 1
ATOM 648 C C . LEU A 1 86 ? 20.872 -2.406 -28.736 1.00 88.25 86 LEU A C 1
ATOM 650 O O . LEU A 1 86 ? 21.819 -2.697 -29.466 1.00 88.25 86 LEU A O 1
ATOM 654 N N . LEU A 1 87 ? 19.702 -1.980 -29.221 1.00 89.75 87 LEU A N 1
ATOM 655 C CA . LEU A 1 87 ? 19.432 -1.819 -30.650 1.00 89.75 87 LEU A CA 1
ATOM 656 C C . LEU A 1 87 ? 20.410 -0.828 -31.298 1.00 89.75 87 LEU A C 1
ATOM 658 O O . LEU A 1 87 ? 20.990 -1.132 -32.338 1.00 89.75 87 LEU A O 1
ATOM 662 N N . ILE A 1 88 ? 20.632 0.332 -30.671 1.00 91.12 88 ILE A N 1
ATOM 663 C CA . ILE A 1 88 ? 21.563 1.357 -31.169 1.00 91.12 88 ILE A CA 1
ATOM 664 C C . ILE A 1 88 ? 22.984 0.793 -31.273 1.00 91.12 88 ILE A C 1
ATOM 666 O O . ILE A 1 88 ? 23.655 1.006 -32.282 1.00 91.12 88 ILE A O 1
ATOM 670 N N . VAL A 1 89 ? 23.431 0.040 -30.264 1.00 91.69 89 VAL A N 1
ATOM 671 C CA . VAL A 1 89 ? 24.756 -0.598 -30.273 1.00 91.69 89 VAL A CA 1
ATOM 672 C C . VAL A 1 89 ? 24.871 -1.601 -31.419 1.00 91.69 89 VAL A C 1
ATOM 674 O O . VAL A 1 89 ? 25.853 -1.566 -32.156 1.00 91.69 89 VAL A O 1
ATOM 677 N N . VAL A 1 90 ? 23.866 -2.458 -31.618 1.00 92.38 90 VAL A N 1
ATOM 678 C CA . VAL A 1 90 ? 23.859 -3.437 -32.718 1.00 92.38 90 VAL A CA 1
ATOM 679 C C . VAL A 1 90 ? 23.924 -2.735 -34.074 1.00 92.38 90 VAL A C 1
ATOM 681 O O . VAL A 1 90 ? 24.755 -3.094 -34.905 1.00 92.38 90 VAL A O 1
ATOM 684 N N . VAL A 1 91 ? 23.105 -1.701 -34.288 1.00 92.88 91 VAL A N 1
ATOM 685 C CA . VAL A 1 91 ? 23.104 -0.927 -35.539 1.00 92.88 91 VAL A CA 1
ATOM 686 C C . VAL A 1 91 ? 24.460 -0.263 -35.779 1.00 92.88 91 VAL A C 1
ATOM 688 O O . VAL A 1 91 ? 24.992 -0.349 -36.885 1.00 92.88 91 VAL A O 1
ATOM 691 N N . ALA A 1 92 ? 25.054 0.349 -34.752 1.00 91.25 92 ALA A N 1
ATOM 692 C CA . ALA A 1 92 ? 26.367 0.977 -34.859 1.00 91.25 92 ALA A CA 1
ATOM 693 C C . ALA A 1 92 ? 27.463 -0.040 -35.213 1.00 91.25 92 ALA A C 1
ATOM 695 O O . ALA A 1 92 ? 28.273 0.215 -36.103 1.00 91.25 92 ALA A O 1
ATOM 696 N N . VAL A 1 93 ? 27.465 -1.213 -34.573 1.00 92.06 93 VAL A N 1
ATOM 697 C CA . VAL A 1 93 ? 28.424 -2.289 -34.866 1.00 92.06 93 VAL A CA 1
ATOM 698 C C . VAL A 1 93 ? 28.269 -2.779 -36.303 1.00 92.06 93 VAL A C 1
ATOM 700 O O . VAL A 1 93 ? 29.262 -2.873 -37.022 1.00 92.06 93 VAL A O 1
ATOM 703 N N . VAL A 1 94 ? 27.038 -3.041 -36.753 1.00 91.12 94 VAL A N 1
ATOM 704 C CA . VAL A 1 94 ? 26.767 -3.480 -38.131 1.00 91.12 94 VAL A CA 1
ATOM 705 C C . VAL A 1 94 ? 27.221 -2.428 -39.142 1.00 91.12 94 VAL A C 1
ATOM 707 O O . VAL A 1 94 ? 27.870 -2.776 -40.127 1.00 91.12 94 VAL A O 1
ATOM 710 N N . ALA A 1 95 ? 26.943 -1.146 -38.890 1.00 89.94 95 ALA A N 1
ATOM 711 C CA . ALA A 1 95 ? 27.375 -0.056 -39.759 1.00 89.94 95 ALA A CA 1
ATOM 712 C C . ALA A 1 95 ? 28.906 0.028 -39.851 1.00 89.94 95 ALA A C 1
ATOM 714 O O . ALA A 1 95 ? 29.449 0.118 -40.950 1.00 89.94 95 ALA A O 1
ATOM 715 N N . VAL A 1 96 ? 29.612 -0.064 -38.720 1.00 89.44 96 VAL A N 1
ATOM 716 C CA . VAL A 1 96 ? 31.083 -0.064 -38.689 1.00 89.44 96 VAL A CA 1
ATOM 717 C C . VAL A 1 96 ? 31.647 -1.257 -39.456 1.00 89.44 96 VAL A C 1
ATOM 719 O O . VAL A 1 96 ? 32.548 -1.078 -40.271 1.00 89.44 96 VAL A O 1
ATOM 722 N N . VAL A 1 97 ? 31.105 -2.460 -39.248 1.00 88.94 97 VAL A N 1
ATOM 723 C CA . VAL A 1 97 ? 31.537 -3.663 -39.973 1.00 88.94 97 VAL A CA 1
ATOM 724 C C . VAL A 1 97 ? 31.311 -3.497 -41.473 1.00 88.94 97 VAL A C 1
ATOM 726 O O . VAL A 1 97 ? 32.238 -3.740 -42.236 1.00 88.94 97 VAL A O 1
ATOM 729 N N . ALA A 1 98 ? 30.134 -3.030 -41.894 1.00 86.75 98 ALA A N 1
ATOM 730 C CA . ALA A 1 98 ? 29.805 -2.811 -43.302 1.00 86.75 98 ALA A CA 1
ATOM 731 C C . ALA A 1 98 ? 30.694 -1.749 -43.968 1.00 86.75 98 ALA A C 1
ATOM 733 O O . ALA A 1 98 ? 31.060 -1.884 -45.132 1.00 86.75 98 ALA A O 1
ATOM 734 N N . VAL A 1 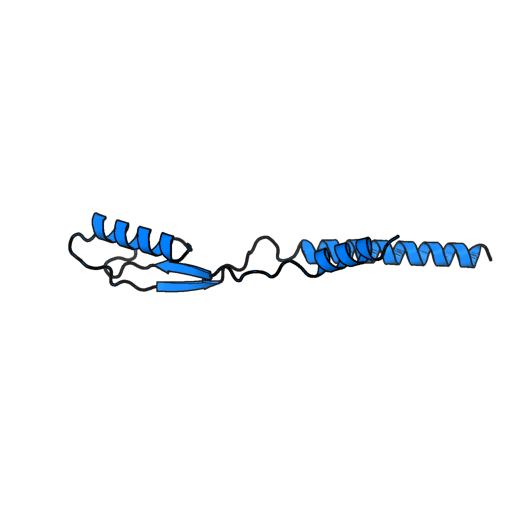99 ? 31.056 -0.693 -43.238 1.00 86.31 99 VAL A N 1
ATOM 735 C CA . VAL A 1 99 ? 32.019 0.311 -43.703 1.00 86.31 99 VAL A CA 1
ATOM 736 C C . VAL A 1 99 ? 33.393 -0.340 -43.858 1.00 86.31 99 VAL A C 1
ATOM 738 O O . VAL A 1 99 ? 33.966 -0.307 -44.941 1.00 86.31 99 VAL A O 1
ATOM 741 N N . VAL A 1 100 ? 33.907 -1.005 -42.825 1.00 84.88 100 VAL A N 1
ATOM 742 C CA . VAL A 1 100 ? 35.243 -1.622 -42.856 1.00 84.88 100 VAL A CA 1
ATOM 743 C C . VAL A 1 100 ? 35.366 -2.694 -43.942 1.00 84.88 100 VAL A C 1
ATOM 745 O O . VAL A 1 100 ? 36.404 -2.764 -44.595 1.00 84.88 100 VAL A O 1
ATOM 748 N N . THR A 1 101 ? 34.331 -3.504 -44.172 1.00 82.50 101 THR A N 1
ATOM 749 C CA . THR A 1 101 ? 34.331 -4.510 -45.246 1.00 82.50 101 THR A CA 1
ATOM 750 C C . THR A 1 101 ? 34.177 -3.908 -46.637 1.00 82.50 101 THR A C 1
ATOM 752 O O . THR A 1 101 ? 34.586 -4.543 -47.597 1.00 82.50 101 THR A O 1
ATOM 755 N N . ARG A 1 102 ? 33.608 -2.704 -46.765 1.00 82.38 102 ARG A N 1
ATOM 756 C CA . ARG A 1 102 ? 33.494 -1.980 -48.041 1.00 82.38 102 ARG A CA 1
ATOM 757 C C . ARG A 1 102 ? 34.751 -1.177 -48.394 1.00 82.38 102 ARG A C 1
ATOM 759 O O . ARG A 1 102 ? 34.959 -0.880 -49.565 1.00 82.38 102 ARG A O 1
ATOM 766 N N . TYR A 1 103 ? 35.549 -0.797 -47.395 1.00 62.66 103 TYR A N 1
ATOM 767 C CA . TYR A 1 103 ? 36.831 -0.096 -47.559 1.00 62.66 103 TYR A CA 1
ATOM 768 C C . TYR A 1 103 ? 38.050 -1.038 -47.620 1.00 62.66 103 TYR A C 1
ATOM 770 O O . TYR A 1 103 ? 39.174 -0.556 -47.764 1.00 62.66 103 TYR A O 1
ATOM 778 N N . ARG A 1 104 ? 37.844 -2.352 -47.493 1.00 53.88 104 ARG A N 1
ATOM 779 C CA . ARG A 1 104 ? 38.846 -3.393 -47.759 1.00 53.88 104 ARG A CA 1
ATOM 780 C C . ARG A 1 104 ? 38.605 -4.026 -49.117 1.00 53.88 104 ARG A C 1
ATOM 782 O O . ARG A 1 104 ? 39.621 -4.410 -49.730 1.00 53.88 104 ARG A O 1
#

Radius of gyration: 26.19 Å; chains: 1; bounding box: 57×16×73 Å